Protein AF-A0A371R452-F1 (afdb_monomer_lite)

Structure (mmCIF, N/CA/C/O backbone):
data_AF-A0A371R452-F1
#
_entry.id   AF-A0A371R452-F1
#
loop_
_atom_site.group_PDB
_atom_site.id
_atom_site.type_symbol
_atom_site.label_atom_id
_atom_site.label_alt_id
_atom_site.label_comp_id
_atom_site.label_asym_id
_atom_site.label_entity_id
_atom_site.label_seq_id
_atom_site.pdbx_PDB_ins_code
_atom_site.Cartn_x
_atom_site.Cartn_y
_atom_site.Cartn_z
_atom_site.occupancy
_atom_site.B_iso_or_equiv
_atom_site.auth_seq_id
_atom_site.auth_comp_id
_atom_site.auth_asym_id
_atom_site.auth_atom_id
_atom_site.pdbx_PDB_model_num
ATOM 1 N N . MET A 1 1 ? -11.930 -8.118 -15.070 1.00 47.59 1 MET A N 1
ATOM 2 C CA . MET A 1 1 ? -11.630 -6.875 -15.824 1.00 47.59 1 MET A CA 1
ATOM 3 C C . MET A 1 1 ? -10.506 -7.165 -16.814 1.00 47.59 1 MET A C 1
ATOM 5 O O . MET A 1 1 ? -9.600 -7.887 -16.437 1.00 47.59 1 MET A O 1
ATOM 9 N N . ARG A 1 2 ? -10.555 -6.670 -18.063 1.00 64.75 2 ARG A N 1
ATOM 10 C CA . ARG A 1 2 ? -9.520 -6.954 -19.093 1.00 64.75 2 ARG A CA 1
ATOM 11 C C . ARG A 1 2 ? -8.323 -5.974 -19.087 1.00 64.75 2 ARG A C 1
ATOM 13 O O . ARG A 1 2 ? -7.402 -6.153 -19.881 1.00 64.75 2 ARG A O 1
ATOM 20 N N . GLY A 1 3 ? -8.334 -4.947 -18.231 1.00 83.62 3 GLY A N 1
ATOM 21 C CA . GLY A 1 3 ? -7.315 -3.887 -18.172 1.00 83.62 3 GLY A CA 1
ATOM 22 C C . GLY A 1 3 ? -6.404 -3.960 -16.943 1.00 83.62 3 GLY A C 1
ATOM 23 O O . GLY A 1 3 ? -6.667 -4.725 -16.019 1.00 83.62 3 GLY A O 1
ATOM 24 N N . TYR A 1 4 ? -5.340 -3.154 -16.945 1.00 89.81 4 TYR A N 1
ATOM 25 C CA . TYR A 1 4 ? -4.480 -2.949 -15.776 1.00 89.81 4 TYR A CA 1
ATOM 26 C C . TYR A 1 4 ? -5.185 -2.057 -14.749 1.00 89.81 4 TYR A C 1
ATOM 28 O O . TYR A 1 4 ? -5.790 -1.053 -15.123 1.00 89.81 4 TYR A O 1
ATOM 36 N N . LEU A 1 5 ? -5.051 -2.384 -13.464 1.00 92.69 5 LEU A N 1
ATOM 37 C CA . LEU A 1 5 ? -5.235 -1.401 -12.394 1.00 92.69 5 LEU A CA 1
ATOM 38 C C . LEU A 1 5 ? -3.945 -0.591 -12.284 1.00 92.69 5 LEU A C 1
ATOM 40 O O . LEU A 1 5 ? -2.870 -1.181 -12.360 1.00 92.69 5 LEU A O 1
ATOM 44 N N . VAL A 1 6 ? -4.037 0.732 -12.158 1.00 94.56 6 VAL A N 1
ATOM 45 C CA . VAL A 1 6 ? -2.872 1.628 -12.200 1.00 94.56 6 VAL A CA 1
ATOM 46 C C . VAL A 1 6 ? -2.937 2.623 -11.050 1.00 94.56 6 VAL A C 1
ATOM 48 O O . VAL A 1 6 ? -4.002 3.168 -10.767 1.00 94.56 6 VAL A O 1
ATOM 51 N N . TRP A 1 7 ? -1.792 2.885 -10.425 1.00 96.38 7 TRP A N 1
ATOM 52 C CA . TRP A 1 7 ? -1.652 3.825 -9.316 1.00 96.38 7 TRP A CA 1
ATOM 53 C C . TRP A 1 7 ? -0.463 4.754 -9.524 1.00 96.38 7 TRP A C 1
ATOM 55 O O . TRP A 1 7 ? 0.574 4.357 -10.066 1.00 96.38 7 TRP A O 1
ATOM 65 N N . ARG A 1 8 ? -0.603 5.989 -9.033 1.00 96.69 8 ARG A N 1
ATOM 66 C CA . ARG A 1 8 ? 0.543 6.870 -8.800 1.00 96.69 8 ARG A CA 1
ATOM 67 C C . ARG A 1 8 ? 1.356 6.354 -7.606 1.00 96.69 8 ARG A C 1
ATOM 69 O O . ARG A 1 8 ? 0.814 5.603 -6.792 1.00 96.69 8 ARG A O 1
ATOM 76 N N . PRO A 1 9 ? 2.623 6.771 -7.457 1.00 96.50 9 PRO A N 1
ATOM 77 C CA . PRO A 1 9 ? 3.475 6.275 -6.379 1.00 96.50 9 PRO A CA 1
ATOM 78 C C . PRO A 1 9 ? 2.898 6.449 -4.978 1.00 96.50 9 PRO A C 1
ATOM 80 O O . PRO A 1 9 ? 2.864 5.485 -4.219 1.00 96.50 9 PRO A O 1
ATOM 83 N N . ASP A 1 10 ? 2.378 7.631 -4.652 1.00 95.25 10 ASP A N 1
ATOM 84 C CA . ASP A 1 10 ? 1.820 7.889 -3.320 1.00 95.25 10 ASP A CA 1
ATOM 85 C C . ASP A 1 10 ? 0.575 7.039 -3.035 1.00 95.25 10 ASP A C 1
ATOM 87 O O . ASP A 1 10 ? 0.394 6.558 -1.917 1.00 95.25 10 ASP A O 1
ATOM 91 N N . ASP A 1 11 ? -0.260 6.796 -4.048 1.00 94.19 11 ASP A N 1
ATOM 92 C CA . ASP A 1 11 ? -1.450 5.951 -3.915 1.00 94.19 11 ASP A CA 1
ATOM 93 C C . ASP A 1 11 ? -1.066 4.477 -3.738 1.00 94.19 11 ASP A C 1
ATOM 95 O O . ASP A 1 11 ? -1.664 3.770 -2.929 1.00 94.19 11 ASP A O 1
ATOM 99 N N . PHE A 1 12 ? -0.030 4.018 -4.447 1.00 95.69 12 PHE A N 1
ATOM 100 C CA . PHE A 1 12 ? 0.500 2.668 -4.282 1.00 95.69 12 PHE A CA 1
ATOM 101 C C . PHE A 1 12 ? 1.139 2.472 -2.901 1.00 95.69 12 PHE A C 1
ATOM 103 O O . PHE A 1 12 ? 0.925 1.447 -2.260 1.00 95.69 12 PHE A O 1
ATOM 110 N N . ILE A 1 13 ? 1.878 3.463 -2.400 1.00 95.50 13 ILE A N 1
ATOM 111 C CA . ILE A 1 13 ? 2.456 3.423 -1.052 1.00 95.50 13 ILE A CA 1
ATOM 112 C C . ILE A 1 13 ? 1.348 3.353 0.006 1.00 95.50 13 ILE A C 1
ATOM 114 O O . ILE A 1 13 ? 1.421 2.503 0.891 1.00 95.50 13 ILE A O 1
ATOM 118 N N . LYS A 1 14 ? 0.290 4.165 -0.117 1.00 92.19 14 LYS A N 1
ATOM 119 C CA . LYS A 1 14 ? -0.890 4.079 0.764 1.00 92.19 14 LYS A CA 1
ATOM 120 C C . LYS A 1 14 ? -1.563 2.710 0.696 1.00 92.19 14 LYS A C 1
ATOM 122 O O . LYS A 1 14 ? -1.993 2.176 1.713 1.00 92.19 14 LYS A O 1
ATOM 127 N N . LEU A 1 15 ? -1.634 2.114 -0.491 1.00 93.06 15 LEU A N 1
ATOM 128 C CA . LEU A 1 15 ? -2.172 0.769 -0.672 1.00 93.06 15 LEU A CA 1
ATOM 129 C C . LEU A 1 15 ? -1.329 -0.290 0.071 1.00 93.06 15 LEU A C 1
ATOM 131 O O . LEU A 1 15 ? -1.893 -1.180 0.709 1.00 93.06 15 LEU A O 1
ATOM 135 N N . LEU A 1 16 ? 0.005 -0.173 0.053 1.00 95.44 16 LEU A N 1
ATOM 136 C CA . LEU A 1 16 ? 0.889 -1.030 0.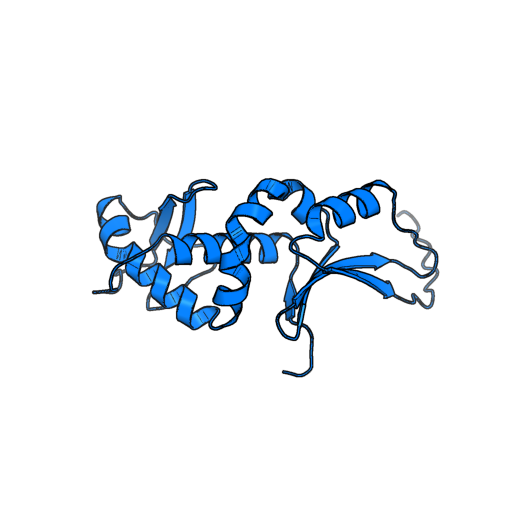854 1.00 95.44 16 LEU A CA 1
ATOM 137 C C . LEU A 1 16 ? 0.671 -0.810 2.358 1.00 95.44 16 LEU A C 1
ATOM 139 O O . LEU A 1 16 ? 0.568 -1.778 3.106 1.00 95.44 16 LEU A O 1
ATOM 143 N N . GLU A 1 17 ? 0.569 0.443 2.803 1.00 94.12 17 GLU A N 1
ATOM 144 C CA . GLU A 1 17 ? 0.307 0.798 4.204 1.00 94.12 17 GLU A CA 1
ATOM 145 C C . GLU A 1 17 ? -0.989 0.161 4.720 1.00 94.12 17 GLU A C 1
ATOM 147 O O . GLU A 1 17 ? -1.009 -0.473 5.776 1.00 94.12 17 GLU A O 1
ATOM 152 N N . VAL A 1 18 ? -2.058 0.252 3.931 1.00 92.38 18 VAL A N 1
ATOM 153 C CA . VAL A 1 18 ? -3.346 -0.379 4.225 1.00 92.38 18 VAL A CA 1
ATOM 154 C C . VAL A 1 18 ? -3.222 -1.905 4.326 1.00 92.38 18 VAL A C 1
ATOM 156 O O . VAL A 1 18 ? -3.787 -2.512 5.238 1.00 92.38 18 VAL A O 1
ATOM 159 N N . ALA A 1 19 ? -2.450 -2.542 3.441 1.00 94.00 19 ALA A N 1
ATOM 160 C CA . ALA A 1 19 ? -2.215 -3.986 3.497 1.00 94.00 19 ALA A CA 1
ATOM 161 C C . ALA A 1 19 ? -1.434 -4.411 4.757 1.00 94.00 19 ALA A C 1
ATOM 163 O O . ALA A 1 19 ? -1.729 -5.456 5.349 1.00 94.00 19 ALA A O 1
ATOM 164 N N . VAL A 1 20 ? -0.477 -3.593 5.209 1.00 94.62 20 VAL A N 1
ATOM 165 C CA . VAL A 1 20 ? 0.226 -3.821 6.481 1.00 94.62 20 VAL A CA 1
ATOM 166 C C . VAL A 1 20 ? -0.737 -3.688 7.659 1.00 94.62 20 VAL A C 1
ATOM 168 O O . VAL A 1 20 ? -0.764 -4.572 8.514 1.00 94.62 20 VAL A O 1
ATOM 171 N N . VAL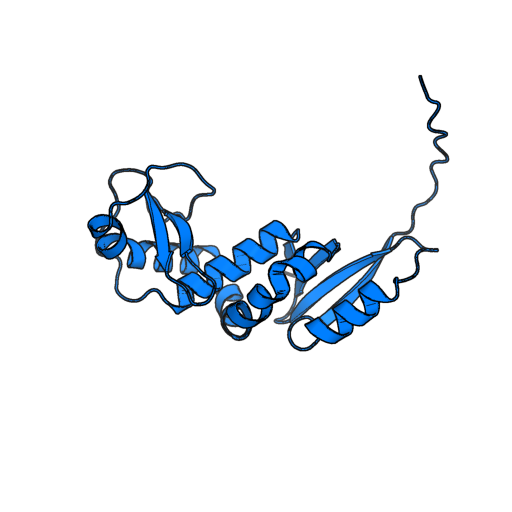 A 1 21 ? -1.577 -2.647 7.683 1.00 93.25 21 VAL A N 1
ATOM 172 C CA . VAL A 1 21 ? -2.605 -2.473 8.722 1.00 93.25 21 VAL A CA 1
ATOM 173 C C . VAL A 1 21 ? -3.527 -3.688 8.800 1.00 93.25 21 VAL A C 1
ATOM 175 O O . VAL A 1 21 ? -3.734 -4.239 9.882 1.00 93.25 21 VAL A O 1
ATOM 178 N N . TYR A 1 22 ? -4.034 -4.156 7.659 1.00 92.06 22 TYR A N 1
ATOM 179 C CA . TYR A 1 22 ? -4.894 -5.337 7.611 1.00 92.06 22 TYR A CA 1
ATOM 180 C C . TYR A 1 22 ? -4.237 -6.571 8.255 1.00 92.06 22 TYR A C 1
ATOM 182 O O . TYR A 1 22 ? -4.915 -7.383 8.889 1.00 92.06 22 TYR A O 1
ATOM 190 N N . SER A 1 23 ? -2.917 -6.710 8.092 1.00 90.50 23 SER A N 1
ATOM 191 C CA . SER A 1 23 ? -2.148 -7.861 8.576 1.00 90.50 23 SER A CA 1
ATOM 192 C C . SER A 1 23 ? -1.934 -7.856 10.090 1.00 90.50 23 SER A C 1
ATOM 194 O O . SER A 1 23 ? -1.773 -8.925 10.673 1.00 90.50 23 SER A O 1
ATOM 196 N N . VAL A 1 24 ? -1.936 -6.683 10.732 1.00 92.56 24 VAL A N 1
ATOM 197 C CA . VAL A 1 24 ? -1.668 -6.553 12.178 1.00 92.56 24 VAL A CA 1
ATOM 198 C C . VAL A 1 24 ? -2.932 -6.417 13.019 1.00 92.56 24 VAL A C 1
ATOM 200 O O . VAL A 1 24 ? -2.944 -6.801 14.186 1.00 92.56 24 VAL A O 1
ATOM 203 N N . VAL A 1 25 ? -4.013 -5.887 12.444 1.00 91.38 25 VAL A N 1
ATOM 204 C CA . VAL A 1 25 ? -5.283 -5.757 13.160 1.00 91.38 25 VAL A CA 1
ATOM 205 C C . VAL A 1 25 ? -5.950 -7.126 13.290 1.00 91.38 25 VAL A C 1
ATOM 207 O O . VAL A 1 25 ? -6.003 -7.921 12.349 1.00 91.38 25 VAL A O 1
ATOM 210 N N . SER A 1 26 ? -6.513 -7.400 14.462 1.00 88.81 26 SER A N 1
ATOM 211 C CA . SER A 1 26 ? -7.279 -8.611 14.763 1.00 88.81 26 SER A CA 1
ATOM 212 C C . SER A 1 26 ? -8.564 -8.256 15.519 1.00 88.81 26 SER A C 1
ATOM 214 O O . SER A 1 26 ? -8.762 -7.102 15.886 1.00 88.81 26 SER A O 1
ATOM 216 N N . GLY A 1 27 ? -9.452 -9.234 15.717 1.00 88.88 27 GLY A N 1
ATOM 217 C CA . GLY A 1 27 ? -10.735 -9.040 16.401 1.00 88.88 27 GLY A CA 1
ATOM 218 C C . GLY A 1 27 ? -11.927 -8.868 15.457 1.00 88.88 27 GLY A C 1
ATOM 219 O O . GLY A 1 27 ? -11.801 -8.995 14.237 1.00 88.88 27 GLY A O 1
ATOM 220 N N . LYS A 1 28 ? -13.100 -8.615 16.046 1.00 87.62 28 LYS A N 1
ATOM 221 C CA . LYS A 1 28 ? -14.359 -8.343 15.341 1.00 87.62 28 LYS A CA 1
ATOM 222 C C . LYS A 1 28 ? -14.792 -6.906 15.602 1.00 87.62 28 LYS A C 1
ATOM 224 O O . LYS A 1 28 ? -14.536 -6.360 16.668 1.00 87.62 28 LYS A O 1
ATOM 229 N N . CYS A 1 29 ? -15.406 -6.292 14.597 1.00 88.62 29 CYS A N 1
ATOM 230 C CA . CYS A 1 29 ? -16.008 -4.976 14.747 1.00 88.62 29 CYS A CA 1
ATOM 231 C C . CYS A 1 29 ? -17.366 -5.117 15.441 1.00 88.62 29 CYS A C 1
ATOM 233 O O . CYS A 1 29 ? -18.301 -5.642 14.835 1.00 88.62 29 CYS A O 1
ATOM 235 N N . ASP A 1 30 ? -17.457 -4.641 16.683 1.00 85.19 30 ASP A N 1
ATOM 236 C CA . ASP A 1 30 ? -18.657 -4.773 17.522 1.00 85.19 30 ASP A CA 1
ATOM 237 C C . ASP A 1 30 ? -19.523 -3.497 17.548 1.00 85.19 30 ASP A C 1
ATOM 239 O O . ASP A 1 30 ? -20.596 -3.480 18.152 1.00 85.19 30 ASP A O 1
ATOM 243 N N . GLY A 1 31 ? -19.095 -2.419 16.880 1.00 86.62 31 GLY A N 1
ATOM 244 C CA . GLY A 1 31 ? -19.865 -1.180 16.796 1.00 86.62 31 GLY A CA 1
ATOM 245 C C . GLY A 1 31 ? -19.198 -0.084 15.969 1.00 86.62 31 GLY A C 1
ATOM 246 O O . GLY A 1 31 ? -17.980 -0.036 15.828 1.00 86.62 31 GLY A O 1
ATOM 247 N N . GLU A 1 32 ? -20.017 0.818 15.431 1.00 90.81 32 GLU A N 1
ATOM 248 C CA . GLU A 1 32 ? -19.568 1.974 14.650 1.00 90.81 32 GLU A CA 1
ATOM 249 C C . GLU A 1 32 ? -19.253 3.176 15.553 1.00 90.81 32 GLU A C 1
ATOM 251 O O . GLU A 1 32 ? -20.017 3.452 16.488 1.00 90.81 32 GLU A O 1
ATOM 256 N N . PRO A 1 33 ? -18.196 3.959 15.265 1.00 91.75 33 PRO A N 1
ATOM 257 C CA . PRO A 1 33 ? -17.978 5.217 15.956 1.00 91.75 33 PRO A CA 1
ATOM 258 C C . PRO A 1 33 ? -19.068 6.232 15.584 1.00 91.75 33 PRO A C 1
ATOM 260 O O . PRO A 1 33 ? -19.592 6.260 14.467 1.00 91.75 33 PRO A O 1
ATOM 263 N N . LYS A 1 34 ? -19.408 7.105 16.538 1.00 92.19 34 LYS A N 1
ATOM 264 C CA . LYS A 1 34 ? -20.469 8.118 16.372 1.00 92.19 34 LYS A CA 1
ATOM 265 C C . LYS A 1 34 ? -20.125 9.170 15.313 1.00 92.19 34 LYS A C 1
ATOM 267 O O . LYS A 1 34 ? -21.018 9.707 14.662 1.00 92.19 34 LYS A O 1
ATOM 272 N N . GLU A 1 35 ? -18.839 9.423 15.122 1.00 93.19 35 GLU A N 1
ATOM 273 C CA . GLU A 1 35 ? -18.265 10.394 14.195 1.00 93.19 35 GLU A CA 1
ATOM 274 C C . GLU A 1 35 ? -17.046 9.779 13.486 1.00 93.19 35 GLU A C 1
ATOM 276 O O . GLU A 1 35 ? -16.550 8.742 13.937 1.00 93.19 35 GLU A O 1
ATOM 281 N N . PRO A 1 36 ? -16.547 10.378 12.392 1.00 94.38 36 PRO A N 1
ATOM 282 C CA . PRO A 1 36 ? -15.328 9.910 11.748 1.00 94.38 36 PRO A CA 1
ATOM 283 C C . PRO A 1 36 ? -14.113 9.994 12.672 1.00 94.38 36 PRO A C 1
ATOM 285 O O . PRO A 1 36 ? -13.796 11.065 13.202 1.00 94.38 36 PRO A O 1
ATOM 288 N N . LEU A 1 37 ? -13.407 8.871 12.816 1.00 95.19 37 LEU A N 1
ATOM 289 C CA . LEU A 1 37 ? -12.214 8.769 13.651 1.00 95.19 37 LEU A CA 1
ATOM 290 C C . LEU A 1 37 ? -10.979 8.427 12.829 1.00 95.19 37 LEU A C 1
ATOM 292 O O . LEU A 1 37 ? -10.987 7.484 12.041 1.00 95.19 37 LEU A O 1
ATOM 296 N N . VAL A 1 38 ? -9.896 9.159 13.077 1.00 95.25 38 VAL A N 1
ATOM 297 C CA . VAL A 1 38 ? -8.552 8.827 12.606 1.00 95.25 38 VAL A CA 1
ATOM 298 C C . VAL A 1 38 ? -7.924 7.874 13.614 1.00 95.25 38 VAL A C 1
ATOM 300 O O . VAL A 1 38 ? -7.587 8.270 14.731 1.00 95.25 38 VAL A O 1
ATOM 303 N N . ILE A 1 39 ? -7.777 6.614 13.220 1.00 94.12 39 ILE A N 1
ATOM 304 C CA . ILE A 1 39 ? -7.235 5.542 14.052 1.00 94.12 39 ILE A CA 1
ATOM 305 C C . ILE A 1 39 ? -5.784 5.312 13.632 1.00 94.12 39 ILE A C 1
ATOM 307 O O . ILE A 1 39 ? -5.509 4.909 12.500 1.00 94.12 39 ILE A O 1
ATOM 311 N N . ALA A 1 40 ? -4.851 5.596 14.542 1.00 93.38 40 ALA A N 1
ATOM 312 C CA . ALA A 1 40 ? -3.425 5.364 14.340 1.00 93.38 40 ALA A CA 1
ATOM 313 C C . ALA A 1 40 ? -3.065 3.945 14.786 1.00 93.38 40 ALA A C 1
ATOM 315 O O . ALA A 1 40 ? -3.149 3.613 15.967 1.00 93.38 40 ALA A O 1
ATOM 316 N N . ILE A 1 41 ? -2.663 3.108 13.835 1.00 93.44 41 ILE A N 1
ATOM 317 C CA . ILE A 1 41 ? -2.413 1.687 14.063 1.00 93.44 41 ILE A CA 1
ATOM 318 C C . ILE A 1 41 ? -0.901 1.453 14.075 1.00 93.44 41 ILE A C 1
ATOM 320 O O . ILE A 1 41 ? -0.234 1.793 13.092 1.00 93.44 41 ILE A O 1
ATOM 324 N N . PRO A 1 42 ? -0.336 0.897 15.163 1.00 92.56 42 PRO A N 1
ATOM 325 C CA . PRO A 1 42 ? 1.076 0.556 15.214 1.00 92.56 42 PRO A CA 1
ATOM 326 C C . PRO A 1 42 ? 1.363 -0.614 14.270 1.00 92.56 42 PRO A C 1
ATOM 328 O O . PRO A 1 42 ? 0.695 -1.647 14.312 1.00 92.56 42 PRO A O 1
ATOM 331 N N . THR A 1 43 ? 2.374 -0.460 13.419 1.00 93.88 43 THR A N 1
ATOM 332 C CA . THR A 1 43 ? 2.803 -1.478 12.456 1.00 93.88 43 THR A CA 1
ATOM 333 C C . THR A 1 43 ? 4.331 -1.615 12.442 1.00 93.88 43 THR A C 1
ATOM 335 O O . THR A 1 43 ? 5.026 -0.726 12.943 1.00 93.88 43 THR A O 1
ATOM 338 N N . PRO A 1 44 ? 4.895 -2.673 11.823 1.00 92.31 44 PRO A N 1
ATOM 339 C CA . PRO A 1 44 ? 6.346 -2.829 11.682 1.00 92.31 44 PRO A CA 1
ATOM 340 C C . PRO A 1 44 ? 7.056 -1.687 10.937 1.00 92.31 44 PRO A C 1
ATOM 342 O O . PRO A 1 44 ? 8.272 -1.566 11.038 1.00 92.31 44 PRO A O 1
ATOM 345 N N . VAL A 1 45 ? 6.320 -0.853 10.196 1.00 91.56 45 VAL A N 1
ATOM 346 C CA . VAL A 1 45 ? 6.862 0.283 9.426 1.00 91.56 45 VAL A CA 1
ATOM 347 C C . VAL A 1 45 ? 6.506 1.641 10.044 1.00 91.56 45 VAL A C 1
ATOM 349 O O . VAL A 1 45 ? 6.653 2.675 9.396 1.00 91.56 45 VAL A O 1
ATOM 352 N N . GLY A 1 46 ? 6.032 1.646 11.294 1.00 91.94 46 GLY A N 1
ATOM 353 C CA . GLY A 1 46 ? 5.597 2.839 12.021 1.00 91.94 46 GLY A CA 1
ATOM 354 C C . GLY A 1 46 ? 4.087 2.884 12.251 1.00 91.94 46 GLY A C 1
ATOM 355 O O . GLY A 1 46 ? 3.381 1.890 12.084 1.00 91.94 46 GLY A O 1
ATOM 356 N N . HIS A 1 47 ? 3.579 4.042 12.668 1.00 92.44 47 HIS A N 1
ATOM 357 C CA . HIS A 1 47 ? 2.143 4.238 12.868 1.00 92.44 47 HIS A CA 1
ATOM 358 C C . HIS A 1 47 ? 1.481 4.646 11.554 1.00 92.44 47 HIS A C 1
ATOM 360 O O . HIS A 1 47 ? 1.896 5.622 10.930 1.00 92.44 47 HIS A O 1
ATOM 366 N N . ILE A 1 48 ? 0.441 3.917 11.156 1.00 92.75 48 ILE A N 1
ATOM 367 C CA . ILE A 1 48 ? -0.346 4.208 9.957 1.00 92.75 48 ILE A CA 1
ATOM 368 C C . ILE A 1 48 ? -1.721 4.691 10.403 1.00 92.75 48 ILE A C 1
ATOM 370 O O . ILE A 1 48 ? -2.418 4.002 11.147 1.00 92.75 48 ILE A O 1
ATOM 374 N N . ALA A 1 49 ? -2.099 5.889 9.966 1.00 92.38 49 ALA A N 1
ATOM 375 C CA . ALA A 1 49 ? -3.376 6.499 10.304 1.00 92.38 49 ALA A CA 1
ATOM 376 C C . ALA A 1 49 ? -4.420 6.204 9.223 1.00 92.38 49 ALA A C 1
ATOM 378 O O . ALA A 1 49 ? -4.229 6.557 8.060 1.00 92.38 49 ALA A O 1
ATOM 379 N N . ILE A 1 50 ? -5.539 5.594 9.615 1.00 92.31 50 ILE A N 1
ATOM 380 C CA . ILE A 1 50 ? -6.683 5.353 8.732 1.00 92.31 50 ILE A CA 1
ATOM 381 C C . ILE A 1 50 ? -7.911 6.021 9.329 1.00 92.31 50 ILE A C 1
ATOM 383 O O . ILE A 1 50 ? -8.198 5.872 10.515 1.00 92.31 50 ILE A O 1
ATOM 387 N N . THR A 1 51 ? -8.638 6.768 8.500 1.00 93.31 51 THR A N 1
ATOM 388 C CA . THR A 1 51 ? -9.913 7.357 8.912 1.00 93.31 51 THR A CA 1
ATOM 389 C C . THR A 1 51 ? -11.026 6.348 8.675 1.00 93.31 51 THR A C 1
ATOM 391 O O . THR A 1 51 ? -11.149 5.825 7.568 1.00 93.31 51 THR A O 1
ATOM 394 N N . TYR A 1 52 ? -11.835 6.079 9.694 1.00 92.31 52 TYR A N 1
ATOM 395 C CA . TYR A 1 52 ? -12.943 5.132 9.630 1.00 92.31 52 TYR A CA 1
ATOM 396 C C . TYR A 1 52 ? -14.262 5.772 10.051 1.00 92.31 52 TYR A C 1
ATOM 398 O O . TYR A 1 52 ? -14.325 6.473 11.066 1.00 92.31 52 TYR A O 1
ATOM 406 N N . TRP A 1 53 ? -15.322 5.491 9.290 1.00 92.50 53 TRP A N 1
ATOM 407 C CA . TRP A 1 53 ? -16.691 5.799 9.688 1.00 92.50 53 TRP A CA 1
ATOM 408 C C . TRP A 1 53 ? -17.716 4.994 8.886 1.00 92.50 53 TRP A C 1
ATOM 410 O O . TRP A 1 53 ? -17.645 4.969 7.658 1.00 92.50 53 TRP A O 1
ATOM 420 N N . ARG A 1 54 ? -18.714 4.409 9.565 1.00 89.56 54 ARG A N 1
ATOM 421 C CA . ARG A 1 54 ? -19.889 3.762 8.946 1.00 89.56 54 ARG A CA 1
ATOM 422 C C . ARG A 1 54 ? -19.512 2.742 7.866 1.00 89.56 54 ARG A C 1
ATOM 424 O O . ARG A 1 54 ? -20.011 2.808 6.746 1.00 89.56 54 ARG A O 1
ATOM 431 N N . GLY A 1 55 ? -18.594 1.835 8.191 1.00 85.69 55 GLY A N 1
ATOM 432 C CA . GLY A 1 55 ? -18.089 0.818 7.262 1.00 85.69 55 GLY A CA 1
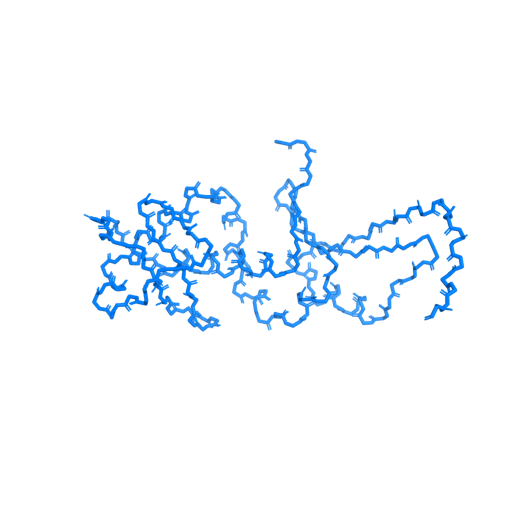ATOM 433 C C . GLY A 1 55 ? -17.120 1.329 6.186 1.00 85.69 55 GLY A C 1
ATOM 434 O O . GLY A 1 55 ? -16.555 0.524 5.456 1.00 85.69 55 GLY A O 1
ATOM 435 N N . GLY A 1 56 ? -16.875 2.639 6.083 1.00 86.38 56 GLY A N 1
ATOM 436 C CA . GLY A 1 56 ? -15.986 3.223 5.079 1.00 86.38 56 GLY A CA 1
ATOM 437 C C . GLY A 1 56 ? -14.598 3.564 5.618 1.00 86.38 56 GLY A C 1
ATOM 438 O O . GLY A 1 56 ? -14.475 4.212 6.660 1.00 86.38 56 GLY A O 1
ATOM 439 N N . CYS A 1 57 ? -13.551 3.198 4.869 1.00 88.38 57 CYS A N 1
ATOM 440 C CA . CYS A 1 57 ? -12.224 3.788 5.038 1.00 88.38 57 CYS A CA 1
ATOM 441 C C . CYS A 1 57 ? -12.180 5.118 4.255 1.00 88.38 57 CYS A C 1
ATOM 443 O O . CYS A 1 57 ? -12.195 5.116 3.023 1.00 88.38 57 CYS A O 1
ATOM 445 N N . LEU A 1 58 ? -12.160 6.257 4.948 1.00 79.12 58 LEU A N 1
ATOM 446 C CA . LEU A 1 58 ? -12.277 7.578 4.326 1.00 79.12 58 LEU A CA 1
ATOM 447 C C . LEU A 1 58 ? -10.900 8.200 4.027 1.00 79.12 58 LEU A C 1
ATOM 449 O O . LEU A 1 58 ? -9.971 8.075 4.831 1.00 79.12 58 LEU A O 1
ATOM 453 N N . PRO A 1 59 ? -10.739 8.903 2.892 1.00 75.75 59 PRO A N 1
ATOM 454 C CA . PRO A 1 59 ? -9.529 9.662 2.618 1.00 75.75 59 PRO A CA 1
ATOM 455 C C . PRO A 1 59 ? -9.519 10.962 3.435 1.00 75.75 59 PRO A C 1
ATOM 457 O O . PRO A 1 59 ? -10.105 11.965 3.038 1.00 75.75 59 PRO A O 1
ATOM 460 N N . GLY A 1 60 ? -8.806 10.947 4.561 1.00 74.19 60 GLY A N 1
ATOM 461 C CA . GLY A 1 60 ? -8.642 12.115 5.428 1.00 74.19 60 GLY A CA 1
ATOM 462 C C . GLY A 1 60 ? -9.927 12.559 6.142 1.00 74.19 60 GLY A C 1
ATOM 463 O O . GLY A 1 60 ? -11.008 12.006 5.948 1.00 74.19 60 GLY A O 1
ATOM 464 N N . GLY A 1 61 ? -9.787 13.585 6.986 1.00 81.44 61 GLY A N 1
ATOM 465 C CA . GLY A 1 61 ? -10.867 14.091 7.838 1.00 81.44 61 GLY A CA 1
ATOM 466 C C . GLY A 1 61 ? -11.038 13.309 9.145 1.00 81.44 61 GLY A C 1
ATOM 467 O O . GLY A 1 61 ? -10.384 12.301 9.377 1.00 81.44 61 GLY A O 1
ATOM 468 N N . GLY A 1 62 ? -11.918 13.800 10.019 1.00 88.19 62 GLY A N 1
ATOM 469 C CA . GLY A 1 62 ? -12.204 13.182 11.317 1.00 88.19 62 GLY A CA 1
ATOM 470 C C . GLY A 1 62 ? -11.290 13.626 12.460 1.00 88.19 62 GLY A C 1
ATOM 471 O O . GLY A 1 62 ? -10.276 14.301 12.273 1.00 88.19 62 GLY A O 1
ATOM 472 N N . ARG A 1 63 ? -11.686 13.252 13.678 1.00 94.38 63 ARG A N 1
ATOM 473 C CA . ARG A 1 63 ? -10.931 13.520 14.907 1.00 94.38 63 ARG A CA 1
ATOM 474 C C . ARG A 1 63 ? -9.969 12.368 15.184 1.00 94.38 63 ARG A C 1
ATOM 476 O O . ARG A 1 63 ? -10.309 11.212 14.956 1.00 94.38 63 ARG A O 1
ATOM 483 N N . ALA A 1 64 ? -8.794 12.658 15.739 1.00 94.44 64 ALA A N 1
ATOM 484 C CA . ALA A 1 64 ? -7.911 11.616 16.261 1.00 94.44 64 ALA A CA 1
ATOM 485 C C . ALA A 1 64 ? -8.621 10.780 17.341 1.00 94.44 64 ALA A C 1
ATOM 487 O O . ALA A 1 64 ? -9.151 11.331 18.312 1.00 94.44 64 ALA A O 1
ATOM 488 N N . ALA A 1 65 ? -8.626 9.459 17.169 1.00 93.69 65 ALA A N 1
ATOM 489 C CA . ALA A 1 65 ? -9.148 8.531 18.160 1.00 93.69 65 ALA A CA 1
ATOM 490 C C . ALA A 1 65 ? -8.294 8.582 19.434 1.00 93.69 65 ALA A C 1
ATOM 492 O O . ALA A 1 65 ? -7.064 8.626 19.384 1.00 93.69 65 ALA A O 1
ATOM 493 N N . THR A 1 66 ? -8.941 8.534 20.595 1.00 94.38 66 THR A N 1
ATOM 494 C CA . THR A 1 66 ? -8.248 8.279 21.863 1.00 94.38 66 THR A CA 1
ATOM 495 C C . THR A 1 66 ? -7.658 6.858 21.875 1.00 94.38 66 THR A C 1
ATOM 497 O O . THR A 1 66 ? -8.050 6.019 21.057 1.00 94.38 66 THR A O 1
ATOM 500 N N . PRO A 1 67 ? -6.745 6.524 22.806 1.00 91.56 67 PRO A N 1
ATOM 501 C CA . PRO A 1 67 ? -6.210 5.164 22.910 1.00 91.56 67 PRO A CA 1
ATOM 502 C C . PRO A 1 67 ? -7.294 4.097 23.123 1.00 91.56 67 PRO A C 1
ATOM 504 O O . PRO A 1 67 ? -7.235 3.022 22.528 1.00 91.56 67 PRO A O 1
ATOM 507 N N . LEU A 1 68 ? -8.320 4.414 23.923 1.00 91.31 68 LEU A N 1
ATOM 508 C CA . LEU A 1 68 ? -9.446 3.514 24.164 1.00 91.31 68 LEU A CA 1
ATOM 509 C C . LEU A 1 68 ? -10.286 3.317 22.895 1.00 91.31 68 LEU A C 1
ATOM 511 O O . LEU A 1 68 ? -10.573 2.184 22.521 1.00 91.31 68 LEU A O 1
ATOM 515 N N . GLU A 1 69 ? -10.629 4.405 22.202 1.00 93.75 69 GLU A N 1
ATOM 516 C CA . GLU A 1 69 ? -11.355 4.339 20.927 1.00 93.75 69 GLU A CA 1
ATOM 517 C C . GLU A 1 69 ? -10.559 3.580 19.861 1.00 93.75 69 GLU A C 1
ATOM 519 O O . GLU A 1 69 ? -11.132 2.782 19.128 1.00 93.75 69 GLU A O 1
ATOM 524 N N . SER A 1 70 ? -9.239 3.773 19.798 1.00 90.50 70 SER A N 1
ATOM 525 C CA . SER A 1 70 ? -8.379 3.052 18.855 1.00 90.50 70 SER A CA 1
ATOM 526 C C . SER A 1 70 ? -8.418 1.546 19.105 1.00 90.50 70 SER A C 1
ATOM 528 O O . SER A 1 70 ? -8.529 0.779 18.156 1.00 90.50 70 SER A O 1
ATOM 530 N N . SER A 1 71 ? -8.392 1.120 20.372 1.00 88.25 71 SER A N 1
ATOM 531 C CA . SER A 1 71 ? -8.513 -0.296 20.743 1.00 88.25 71 SER A CA 1
ATOM 532 C C . SER A 1 71 ? -9.875 -0.885 20.349 1.00 88.25 71 SER A C 1
ATOM 534 O O . SER A 1 71 ? -9.941 -1.977 19.789 1.00 88.25 71 SER A O 1
ATOM 536 N N . ILE A 1 72 ? -10.959 -0.136 20.579 1.00 92.31 72 ILE A N 1
ATOM 537 C CA . ILE A 1 72 ? -12.333 -0.574 20.284 1.00 92.31 72 ILE A CA 1
ATOM 538 C C . ILE A 1 72 ? -12.598 -0.641 18.772 1.00 92.31 72 ILE A C 1
ATOM 540 O O . ILE A 1 72 ? -13.200 -1.599 18.295 1.00 92.31 72 ILE A O 1
ATOM 544 N N . TYR A 1 73 ? -12.161 0.368 18.012 1.00 93.44 73 TYR A N 1
ATOM 545 C CA . TYR A 1 73 ? -12.542 0.533 16.605 1.00 93.44 73 TYR A CA 1
ATOM 546 C C . TYR A 1 73 ? -11.481 0.071 15.599 1.00 93.44 73 TYR A C 1
ATOM 548 O O . TYR A 1 73 ? -11.791 -0.023 14.411 1.00 93.44 73 TYR A O 1
ATOM 556 N N . ALA A 1 74 ? -10.257 -0.276 16.021 1.00 92.12 74 ALA A N 1
ATOM 557 C CA . ALA A 1 74 ? -9.265 -0.864 15.116 1.00 92.12 74 ALA A CA 1
ATOM 558 C C . ALA A 1 74 ? -9.807 -2.083 14.338 1.00 92.12 74 ALA A C 1
ATOM 560 O O . ALA A 1 74 ? -9.636 -2.104 13.118 1.00 92.12 74 ALA A O 1
ATOM 561 N N . PRO A 1 75 ? -10.535 -3.049 14.943 1.00 93.31 75 PRO A N 1
ATOM 562 C CA . PRO A 1 75 ? -11.131 -4.160 14.193 1.00 93.31 75 PRO A CA 1
ATOM 563 C C . PRO A 1 75 ? -12.087 -3.722 13.069 1.00 93.31 75 PRO A C 1
ATOM 565 O O . PRO A 1 75 ? -12.187 -4.394 12.043 1.00 93.31 75 PRO A O 1
ATOM 568 N N . CYS A 1 76 ? -12.764 -2.581 13.220 1.00 92.56 76 CYS A N 1
ATOM 569 C CA . CYS A 1 76 ? -13.653 -2.026 12.198 1.00 92.56 76 CYS A CA 1
ATOM 570 C C . CYS A 1 76 ? -12.893 -1.502 10.975 1.00 92.56 76 CYS A C 1
ATOM 572 O O . CYS A 1 76 ? -13.337 -1.692 9.842 1.00 92.56 76 CYS A O 1
ATOM 574 N N . VAL A 1 77 ? -11.690 -0.958 11.187 1.00 92.75 77 VAL A N 1
ATOM 575 C CA . VAL A 1 77 ? -10.772 -0.588 10.101 1.00 92.75 77 VAL A CA 1
ATOM 576 C C . VAL A 1 77 ? -10.423 -1.808 9.252 1.00 92.75 77 VAL A C 1
ATOM 578 O O . VAL A 1 77 ? -10.440 -1.739 8.027 1.00 92.75 77 VAL A O 1
ATOM 581 N N . LYS A 1 78 ? -10.162 -2.961 9.877 1.00 91.44 78 LYS A N 1
ATOM 582 C CA . LYS A 1 78 ? -9.859 -4.191 9.132 1.00 91.44 78 LYS A CA 1
ATOM 583 C C . LYS A 1 78 ? -11.001 -4.593 8.201 1.00 91.44 78 LYS A C 1
ATOM 585 O O . LYS A 1 78 ? -10.742 -4.924 7.046 1.00 91.44 78 LYS A O 1
ATOM 590 N N . LYS A 1 79 ? -12.243 -4.524 8.690 1.00 88.19 79 LYS A N 1
ATOM 591 C CA . LYS A 1 79 ? -13.437 -4.837 7.899 1.00 88.19 79 LYS A CA 1
ATOM 592 C C . LYS A 1 79 ? -13.581 -3.897 6.698 1.00 88.19 79 LYS A C 1
ATOM 594 O O . LYS A 1 79 ? -13.748 -4.386 5.585 1.00 88.19 79 LYS A O 1
ATOM 599 N N . CYS A 1 80 ? -13.441 -2.579 6.890 1.00 90.31 80 CYS A N 1
ATOM 600 C CA . CYS A 1 80 ? -13.545 -1.638 5.766 1.00 90.31 80 CYS A CA 1
ATOM 601 C C . CYS A 1 80 ? -12.456 -1.870 4.715 1.00 90.31 80 CYS A C 1
ATOM 603 O O . CYS A 1 80 ? -12.720 -1.778 3.516 1.00 90.31 80 CYS A O 1
ATOM 605 N N . ILE A 1 81 ? -11.236 -2.210 5.149 1.00 91.12 81 ILE A N 1
ATOM 606 C CA . ILE A 1 81 ? -10.134 -2.532 4.239 1.00 91.12 81 ILE A CA 1
ATOM 607 C C . ILE A 1 81 ? -10.484 -3.771 3.409 1.00 91.12 81 ILE A C 1
ATOM 609 O O . ILE A 1 81 ? -10.321 -3.748 2.189 1.00 91.12 81 ILE A O 1
ATOM 613 N N . GLU A 1 82 ? -10.991 -4.827 4.049 1.00 89.19 82 GLU A N 1
ATOM 614 C CA . GLU A 1 82 ? -11.390 -6.064 3.370 1.00 89.19 82 GLU A CA 1
ATOM 615 C C . GLU A 1 82 ? -12.433 -5.812 2.283 1.00 89.19 82 GLU A C 1
ATOM 617 O O . GLU A 1 82 ? -12.257 -6.239 1.143 1.00 89.19 82 GLU A O 1
ATOM 622 N N . GLU A 1 83 ? -13.480 -5.059 2.621 1.00 86.25 83 GLU A N 1
ATOM 623 C CA . GLU A 1 83 ? -14.576 -4.736 1.708 1.00 86.25 83 GLU A CA 1
ATOM 624 C C . GLU A 1 83 ? -14.122 -3.825 0.556 1.00 86.25 83 GLU A C 1
ATOM 626 O O . GLU A 1 83 ? -14.599 -3.964 -0.569 1.00 86.25 83 GLU A O 1
ATOM 631 N N . THR A 1 84 ? -13.164 -2.925 0.807 1.00 84.50 84 THR A N 1
ATOM 632 C CA . THR A 1 84 ? -12.672 -1.970 -0.199 1.00 84.50 84 THR A CA 1
ATOM 633 C C . THR A 1 84 ? -11.709 -2.612 -1.198 1.00 84.50 84 THR A C 1
ATOM 635 O O . THR A 1 84 ? -11.765 -2.318 -2.393 1.00 84.50 84 THR A O 1
ATOM 638 N N . PHE A 1 85 ? -10.796 -3.465 -0.729 1.00 83.81 85 PHE A N 1
ATOM 639 C CA . PHE A 1 85 ? -9.672 -3.946 -1.542 1.00 83.81 85 PHE A CA 1
ATOM 640 C C . PHE A 1 85 ? -9.764 -5.435 -1.908 1.00 83.81 85 PHE A C 1
ATOM 642 O O . PHE A 1 85 ? -9.104 -5.865 -2.859 1.00 83.81 85 PHE A O 1
ATOM 649 N N . GLY A 1 86 ? -10.585 -6.221 -1.203 1.00 84.50 86 GLY A N 1
ATOM 650 C CA . GLY A 1 86 ? -10.870 -7.621 -1.516 1.00 84.50 86 GLY A CA 1
ATOM 651 C C . GLY A 1 86 ? -9.615 -8.459 -1.781 1.00 84.50 86 GLY A C 1
ATOM 652 O O . GLY A 1 86 ? -8.632 -8.402 -1.040 1.00 84.50 86 GLY A O 1
ATOM 653 N N . SER A 1 87 ? -9.623 -9.203 -2.890 1.00 83.38 87 SER A N 1
ATOM 654 C CA . SER A 1 87 ? -8.540 -10.121 -3.275 1.00 83.38 87 SER A CA 1
ATOM 655 C C . SER A 1 87 ? -7.197 -9.441 -3.572 1.00 83.38 87 SER A C 1
ATOM 657 O O . SER A 1 87 ? -6.164 -10.111 -3.603 1.00 83.38 87 SER A O 1
ATOM 659 N N . LEU A 1 88 ? -7.172 -8.121 -3.803 1.00 88.00 88 LEU A N 1
ATOM 660 C CA . LEU A 1 88 ? -5.921 -7.381 -4.013 1.00 88.00 88 LEU A CA 1
ATOM 661 C C . LEU A 1 88 ? -5.048 -7.410 -2.752 1.00 88.00 88 LEU A C 1
ATOM 663 O O . LEU A 1 88 ? -3.821 -7.471 -2.849 1.00 88.00 88 LEU A O 1
ATOM 667 N N . LEU A 1 89 ? -5.681 -7.420 -1.574 1.00 87.69 89 LEU A N 1
ATOM 668 C CA . LEU A 1 89 ? -4.982 -7.457 -0.294 1.00 87.69 89 LEU A CA 1
ATOM 669 C C . LEU A 1 89 ? -4.128 -8.710 -0.159 1.00 87.69 89 LEU A C 1
ATOM 671 O O . LEU A 1 89 ? -2.996 -8.612 0.295 1.00 87.69 89 LEU A O 1
ATOM 675 N N . ASP A 1 90 ? -4.631 -9.875 -0.560 1.00 84.25 90 ASP A N 1
ATOM 676 C CA . ASP A 1 90 ? -3.899 -11.134 -0.388 1.00 84.25 90 ASP A CA 1
ATOM 677 C C . ASP A 1 90 ? -2.596 -11.149 -1.183 1.00 84.25 90 ASP A C 1
ATOM 679 O O . ASP A 1 90 ? -1.578 -11.646 -0.704 1.00 84.25 90 ASP A O 1
ATOM 683 N N . SER A 1 91 ? -2.596 -10.513 -2.357 1.00 86.62 91 SER A N 1
ATOM 684 C CA . SER A 1 91 ? -1.370 -10.334 -3.133 1.00 86.62 91 SER A CA 1
ATOM 685 C C . SER A 1 91 ? -0.397 -9.388 -2.412 1.00 86.62 91 SER A C 1
ATOM 687 O O . SER A 1 91 ? 0.778 -9.714 -2.258 1.00 86.62 91 SER A O 1
ATOM 689 N N . LEU A 1 92 ? -0.886 -8.247 -1.915 1.00 90.81 92 LEU A N 1
ATOM 690 C CA . LEU A 1 92 ? -0.071 -7.204 -1.278 1.00 90.81 92 LEU A CA 1
ATOM 691 C C . LEU A 1 92 ? 0.548 -7.626 0.060 1.00 90.81 92 LEU A C 1
ATOM 693 O O . LEU A 1 92 ? 1.714 -7.325 0.313 1.00 90.81 92 LEU A O 1
ATOM 697 N N . LYS A 1 93 ? -0.206 -8.323 0.920 1.00 87.69 93 LYS A N 1
ATOM 698 C CA . LYS A 1 93 ? 0.231 -8.702 2.280 1.00 87.69 93 LYS A CA 1
ATOM 699 C C . LYS A 1 93 ? 1.557 -9.458 2.282 1.00 87.69 93 LYS A C 1
ATOM 701 O O . LYS A 1 93 ? 2.352 -9.286 3.199 1.00 87.69 93 LYS A O 1
ATOM 706 N N . SER A 1 94 ? 1.802 -10.261 1.246 1.00 87.88 94 SER A N 1
ATOM 707 C CA . SER A 1 94 ? 3.005 -11.092 1.132 1.00 87.88 94 SER A CA 1
ATOM 708 C C . SER A 1 94 ? 4.312 -10.296 1.035 1.00 87.88 94 SER A C 1
ATOM 710 O O . SER A 1 94 ? 5.369 -10.835 1.347 1.00 87.88 94 SER A O 1
ATOM 712 N N . PHE A 1 95 ? 4.257 -9.023 0.627 1.00 92.62 95 PHE A N 1
ATOM 713 C CA . PHE A 1 95 ? 5.454 -8.208 0.412 1.00 92.62 95 PHE A CA 1
ATOM 714 C C . PHE A 1 95 ? 5.341 -6.748 0.869 1.00 92.62 95 PHE A C 1
ATOM 716 O O . PHE A 1 95 ? 6.327 -6.016 0.777 1.00 92.62 95 PHE A O 1
ATOM 723 N N . ALA A 1 96 ? 4.178 -6.292 1.348 1.00 94.81 96 ALA A N 1
ATOM 724 C CA . ALA A 1 96 ? 3.937 -4.878 1.645 1.00 94.81 96 ALA A CA 1
ATOM 725 C C . ALA A 1 96 ? 4.943 -4.289 2.643 1.00 94.81 96 ALA A C 1
ATOM 727 O O . ALA A 1 96 ? 5.512 -3.229 2.387 1.00 94.81 96 ALA A O 1
ATOM 728 N N . THR A 1 97 ? 5.220 -5.003 3.736 1.00 94.94 97 THR A N 1
ATOM 729 C CA . THR A 1 97 ? 6.204 -4.588 4.746 1.00 94.94 97 THR A CA 1
ATOM 730 C C . THR A 1 97 ? 7.603 -4.434 4.147 1.00 94.94 97 THR A C 1
ATOM 732 O O . THR A 1 97 ? 8.269 -3.432 4.394 1.00 94.94 97 THR A O 1
ATOM 735 N N . GLU A 1 98 ? 8.038 -5.398 3.329 1.00 94.62 98 GLU A N 1
ATOM 736 C CA . GLU A 1 98 ? 9.360 -5.378 2.691 1.00 94.62 98 GLU A CA 1
ATOM 737 C C . GLU A 1 98 ? 9.476 -4.227 1.684 1.00 94.62 98 GLU A C 1
ATOM 739 O O . GLU A 1 98 ? 10.459 -3.491 1.704 1.00 94.62 98 GLU A O 1
ATOM 744 N N . LEU A 1 99 ? 8.458 -4.015 0.842 1.00 95.19 99 LEU A N 1
ATOM 745 C CA . LEU A 1 99 ? 8.454 -2.912 -0.122 1.00 95.19 99 LEU A CA 1
ATOM 746 C C . LEU A 1 99 ? 8.444 -1.538 0.554 1.00 95.19 99 LEU A C 1
ATOM 748 O O . LEU A 1 99 ? 9.099 -0.618 0.065 1.00 95.19 99 LEU A O 1
ATOM 752 N N . LEU A 1 100 ? 7.744 -1.384 1.680 1.00 95.50 100 LEU A N 1
ATOM 753 C CA . LEU A 1 100 ? 7.699 -0.117 2.413 1.00 95.50 100 LEU A CA 1
ATOM 754 C C . LEU A 1 100 ? 9.053 0.282 3.020 1.00 95.50 100 LEU A C 1
ATOM 756 O O . LEU A 1 100 ? 9.275 1.475 3.231 1.00 95.50 100 LEU A O 1
ATOM 760 N N . ALA A 1 101 ? 9.991 -0.655 3.203 1.00 93.88 101 ALA A N 1
ATOM 761 C CA . ALA A 1 101 ? 11.378 -0.329 3.549 1.00 93.88 101 ALA A CA 1
ATOM 762 C C . ALA A 1 101 ? 12.102 0.457 2.433 1.00 93.88 101 ALA A C 1
ATOM 764 O O . ALA A 1 101 ? 13.065 1.171 2.698 1.00 93.88 101 ALA A O 1
ATOM 765 N N . TYR A 1 102 ? 11.604 0.386 1.194 1.00 94.31 102 TYR A N 1
ATOM 766 C CA . TYR A 1 102 ? 12.131 1.090 0.023 1.00 94.31 102 TYR A CA 1
ATOM 767 C C . TYR A 1 102 ? 11.262 2.287 -0.391 1.00 94.31 102 TYR A C 1
ATOM 769 O O . TYR A 1 102 ? 11.232 2.656 -1.566 1.00 94.31 102 TYR A O 1
ATOM 777 N N . ARG A 1 103 ? 10.550 2.916 0.555 1.00 93.69 103 ARG A N 1
ATOM 778 C CA . ARG A 1 103 ? 9.592 4.008 0.292 1.00 93.69 103 ARG A CA 1
ATOM 779 C C . ARG A 1 103 ? 10.135 5.105 -0.628 1.00 93.69 103 ARG A C 1
ATOM 781 O O . ARG A 1 103 ? 9.453 5.488 -1.575 1.00 93.69 103 ARG A O 1
ATOM 788 N N . GLU A 1 104 ? 11.354 5.583 -0.390 1.00 92.50 104 GLU A N 1
ATOM 789 C CA . GLU A 1 104 ? 11.951 6.634 -1.225 1.00 92.50 104 GLU A CA 1
ATOM 790 C C . GLU A 1 104 ? 12.210 6.160 -2.659 1.00 92.50 104 GLU A C 1
ATOM 792 O O . GLU A 1 104 ? 11.968 6.904 -3.604 1.00 92.50 104 GLU A O 1
ATOM 797 N N . ALA A 1 105 ? 12.600 4.898 -2.855 1.00 92.31 105 ALA A N 1
ATOM 798 C CA . ALA A 1 105 ? 12.751 4.340 -4.195 1.00 92.31 105 ALA A CA 1
ATOM 799 C C . ALA A 1 105 ? 11.395 4.212 -4.908 1.00 92.31 105 ALA A C 1
ATOM 801 O O . ALA A 1 105 ? 11.299 4.550 -6.092 1.00 92.31 105 ALA A O 1
ATOM 802 N N . LEU A 1 106 ? 10.342 3.786 -4.194 1.00 95.06 106 LEU A N 1
ATOM 803 C CA . LEU A 1 106 ? 8.986 3.661 -4.742 1.00 95.06 106 LEU A CA 1
ATOM 804 C C . LEU A 1 106 ? 8.453 4.995 -5.279 1.00 95.06 106 LEU A C 1
ATOM 806 O O . LEU A 1 106 ? 7.873 5.017 -6.361 1.00 95.06 106 LEU A O 1
ATOM 810 N N . LYS A 1 107 ? 8.721 6.109 -4.583 1.00 95.06 107 LYS A N 1
ATOM 811 C CA . LYS A 1 107 ? 8.325 7.465 -5.011 1.00 95.06 107 LYS A CA 1
ATOM 812 C C . LYS A 1 107 ? 8.910 7.894 -6.360 1.00 95.06 107 LYS A C 1
ATOM 814 O O . LYS A 1 107 ? 8.365 8.783 -7.001 1.00 95.06 107 LYS A O 1
ATOM 819 N N . THR A 1 108 ? 10.017 7.289 -6.790 1.00 92.56 108 THR A N 1
ATOM 820 C CA . THR A 1 108 ? 10.693 7.644 -8.053 1.00 92.56 108 THR A CA 1
ATOM 821 C C . THR A 1 108 ? 10.231 6.825 -9.258 1.00 92.56 108 THR A C 1
ATOM 823 O O . THR A 1 108 ? 10.752 7.020 -10.355 1.00 92.56 108 THR A O 1
ATOM 826 N N . ILE A 1 109 ? 9.372 5.821 -9.063 1.00 93.50 109 ILE A N 1
ATOM 827 C CA . ILE A 1 109 ? 8.761 5.060 -10.162 1.00 93.50 109 ILE A CA 1
ATOM 828 C C . ILE A 1 109 ? 7.664 5.926 -10.784 1.00 93.50 109 ILE A C 1
ATOM 830 O O . ILE A 1 109 ? 6.966 6.621 -10.058 1.00 93.50 109 ILE A O 1
ATOM 834 N N . ASP A 1 110 ? 7.498 5.891 -12.107 1.00 93.94 110 ASP A N 1
ATOM 835 C CA . ASP A 1 110 ? 6.492 6.738 -12.757 1.00 93.94 110 ASP A CA 1
ATOM 836 C C . ASP A 1 110 ? 5.067 6.277 -12.403 1.00 93.94 110 ASP A C 1
ATOM 838 O O . ASP A 1 110 ? 4.225 7.089 -12.018 1.00 93.94 110 ASP A O 1
ATOM 842 N N . LEU A 1 111 ? 4.793 4.970 -12.512 1.00 96.31 111 LEU A N 1
ATOM 843 C CA . LEU A 1 111 ? 3.499 4.363 -12.184 1.00 96.31 111 LEU A CA 1
ATOM 844 C C . LEU A 1 111 ? 3.656 2.938 -11.639 1.00 96.31 111 LEU A C 1
ATOM 846 O O . LEU A 1 111 ? 4.614 2.230 -11.943 1.00 96.31 111 LEU A O 1
ATOM 850 N N . PHE A 1 112 ? 2.652 2.475 -10.904 1.00 96.94 112 PHE A N 1
ATOM 851 C CA . PHE A 1 112 ? 2.503 1.067 -10.538 1.00 96.94 112 PHE A CA 1
ATOM 852 C C . PHE A 1 112 ? 1.298 0.483 -11.249 1.00 96.94 112 PHE A C 1
ATOM 854 O O . PHE A 1 112 ? 0.290 1.168 -11.416 1.00 96.94 112 PHE A O 1
ATOM 861 N N . ALA A 1 113 ? 1.384 -0.781 -11.653 1.00 95.81 113 ALA A N 1
ATOM 862 C CA . ALA A 1 113 ? 0.261 -1.463 -12.278 1.00 95.81 113 ALA A CA 1
ATOM 863 C C . ALA A 1 113 ? 0.056 -2.873 -11.725 1.00 95.81 113 ALA A C 1
ATOM 865 O O . ALA A 1 113 ? 1.006 -3.515 -11.287 1.00 95.81 113 ALA A O 1
ATOM 866 N N . TYR A 1 114 ? -1.176 -3.368 -11.780 1.00 93.81 114 TYR A N 1
ATOM 867 C CA . TYR A 1 114 ? -1.531 -4.736 -11.419 1.00 93.81 114 TYR A CA 1
ATOM 868 C C . TYR A 1 114 ? -2.375 -5.380 -12.508 1.00 93.81 114 TYR A C 1
ATOM 870 O O . TYR A 1 114 ? -3.335 -4.781 -13.006 1.00 93.81 114 TYR A O 1
ATOM 878 N N . LYS A 1 115 ? -2.015 -6.611 -12.865 1.00 91.75 115 LYS A N 1
ATOM 879 C CA . LYS A 1 115 ? -2.770 -7.442 -13.799 1.00 91.75 115 LYS A CA 1
ATOM 880 C C . LYS A 1 115 ? -2.475 -8.915 -13.543 1.00 91.75 115 LYS A C 1
ATOM 882 O O . LYS A 1 115 ? -1.319 -9.280 -13.359 1.00 91.75 115 LYS A O 1
ATOM 887 N N . ASP A 1 116 ? -3.523 -9.737 -13.547 1.00 89.44 116 ASP A N 1
ATOM 888 C CA . ASP A 1 116 ? -3.441 -11.201 -13.463 1.00 89.44 116 ASP A CA 1
ATOM 889 C C . ASP A 1 116 ? -2.543 -11.704 -12.308 1.00 89.44 116 ASP A C 1
ATOM 891 O O . ASP A 1 116 ? -1.710 -12.588 -12.488 1.00 89.44 116 ASP A O 1
ATOM 895 N N . GLY A 1 117 ? -2.672 -11.105 -11.114 1.00 88.44 117 GLY A N 1
ATOM 896 C CA . GLY A 1 117 ? -1.888 -11.495 -9.931 1.00 88.44 117 GLY A CA 1
ATOM 897 C C . GLY A 1 117 ? -0.488 -10.881 -9.841 1.00 88.44 117 GLY A C 1
ATOM 898 O O . GLY A 1 117 ? 0.223 -11.130 -8.872 1.00 88.44 117 GLY A O 1
ATOM 899 N N . VAL A 1 118 ? -0.078 -10.075 -10.821 1.00 91.50 118 VAL A N 1
ATOM 900 C CA . VAL A 1 118 ? 1.285 -9.547 -10.924 1.00 91.50 118 VAL A CA 1
ATOM 901 C C . VAL A 1 118 ? 1.296 -8.034 -10.759 1.00 91.50 118 VAL A C 1
ATOM 903 O O . VAL A 1 118 ? 0.549 -7.326 -11.436 1.00 91.50 118 VAL A O 1
ATOM 906 N N . PHE A 1 119 ? 2.194 -7.541 -9.905 1.00 94.81 119 PHE A N 1
ATOM 907 C CA . PHE A 1 119 ? 2.500 -6.119 -9.786 1.00 94.81 119 PHE A CA 1
ATOM 908 C C . PHE A 1 119 ? 3.682 -5.723 -10.664 1.00 94.81 119 PHE A C 1
ATOM 910 O O . PHE A 1 119 ? 4.667 -6.456 -10.791 1.00 94.81 119 PHE A O 1
ATOM 917 N N . TYR A 1 120 ? 3.585 -4.531 -11.238 1.00 95.69 120 TYR A N 1
ATOM 918 C CA . TYR A 1 120 ? 4.567 -3.963 -12.142 1.00 95.69 120 TYR A CA 1
ATOM 919 C C . TYR A 1 120 ? 5.052 -2.608 -11.631 1.00 95.69 120 TYR A C 1
ATOM 921 O O . TYR A 1 120 ? 4.243 -1.766 -11.239 1.00 95.69 120 TYR A O 1
ATOM 929 N N . ALA A 1 121 ? 6.365 -2.395 -11.694 1.00 96.12 121 ALA A N 1
ATOM 930 C CA . ALA A 1 121 ? 6.982 -1.077 -11.601 1.00 96.12 121 ALA A CA 1
ATOM 931 C C . ALA A 1 121 ? 7.104 -0.520 -13.022 1.00 96.12 121 ALA A C 1
ATOM 933 O O . ALA A 1 121 ? 7.848 -1.072 -13.837 1.00 96.12 121 ALA A O 1
ATOM 934 N N . VAL A 1 122 ? 6.342 0.526 -13.329 1.00 94.62 122 VAL A N 1
ATOM 935 C CA . VAL A 1 122 ? 6.214 1.064 -14.682 1.00 94.62 122 VAL A CA 1
ATOM 936 C C . VAL A 1 122 ? 7.069 2.314 -14.836 1.00 94.62 122 VAL A C 1
ATOM 938 O O . VAL A 1 122 ? 6.904 3.292 -14.113 1.00 94.62 122 VAL A O 1
ATOM 941 N N . GLU A 1 123 ? 7.960 2.279 -15.819 1.00 93.81 123 GLU A N 1
ATOM 942 C CA . GLU A 1 123 ? 8.758 3.416 -16.271 1.00 93.81 123 GLU A CA 1
ATOM 943 C C . GLU A 1 123 ? 8.222 3.876 -17.630 1.00 93.81 123 GLU A C 1
ATOM 945 O O . GLU A 1 123 ? 8.169 3.103 -18.592 1.00 93.81 123 GLU A O 1
ATOM 950 N N . VAL A 1 124 ? 7.814 5.136 -17.722 1.00 90.31 124 VAL A N 1
ATOM 951 C CA . VAL A 1 124 ? 7.253 5.736 -18.929 1.00 90.31 124 VAL A CA 1
ATOM 952 C C . VAL A 1 124 ? 8.352 6.505 -19.646 1.00 90.31 124 VAL A C 1
ATOM 954 O O . VAL A 1 124 ? 9.004 7.388 -19.088 1.00 90.31 124 VAL A O 1
ATOM 957 N N . LYS A 1 125 ? 8.580 6.172 -20.915 1.00 88.31 125 LYS A N 1
ATOM 958 C CA . LYS A 1 125 ? 9.602 6.817 -21.746 1.00 88.31 125 LYS A CA 1
ATOM 959 C C . LYS A 1 125 ? 9.007 7.320 -23.047 1.00 88.31 125 LYS A C 1
ATOM 961 O O . LYS A 1 125 ? 8.130 6.694 -23.633 1.00 88.31 125 LYS A O 1
ATOM 966 N N . THR A 1 126 ? 9.531 8.437 -23.533 1.00 84.31 126 THR A N 1
ATOM 967 C CA . THR A 1 126 ? 9.340 8.835 -24.929 1.00 84.31 126 THR A CA 1
ATOM 968 C C . THR A 1 126 ? 10.140 7.907 -25.848 1.00 84.31 126 THR A C 1
ATOM 970 O O . THR A 1 126 ? 10.973 7.116 -25.394 1.00 84.31 126 THR 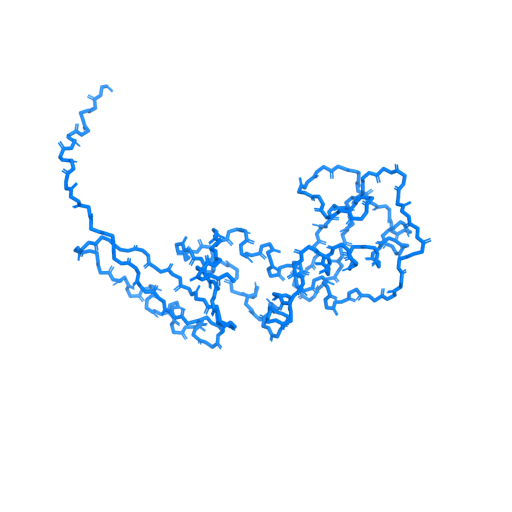A O 1
ATOM 973 N N . ASN A 1 127 ? 9.919 8.002 -27.159 1.00 71.44 127 ASN A N 1
ATOM 974 C CA . ASN A 1 127 ? 10.583 7.142 -28.146 1.00 71.44 127 ASN A CA 1
ATOM 975 C C . ASN A 1 127 ? 12.115 7.149 -28.041 1.00 71.44 127 ASN A C 1
ATOM 977 O O . ASN A 1 127 ? 12.736 6.090 -28.080 1.00 71.44 127 ASN A O 1
ATOM 981 N N . SER A 1 128 ? 12.717 8.324 -27.853 1.00 74.25 128 SER A N 1
ATOM 982 C CA . SER A 1 128 ? 14.164 8.496 -27.682 1.00 74.25 128 SER A CA 1
ATOM 983 C C . SER A 1 128 ? 14.631 8.367 -26.227 1.00 74.25 128 SER A C 1
ATOM 985 O O . SER A 1 128 ? 15.833 8.280 -25.973 1.00 74.25 128 SER A O 1
ATOM 987 N N . GLY A 1 129 ? 13.703 8.324 -25.266 1.00 76.88 129 GLY A N 1
ATOM 988 C CA . GLY A 1 129 ? 14.009 8.177 -23.849 1.00 76.88 129 GLY A CA 1
ATOM 989 C C . GLY A 1 129 ? 14.659 6.824 -23.554 1.00 76.88 129 GLY A C 1
ATOM 990 O O . GLY A 1 129 ? 14.079 5.764 -23.814 1.00 76.88 129 GLY A O 1
ATOM 991 N N . LYS A 1 130 ? 15.869 6.861 -22.991 1.00 82.62 130 LYS A N 1
ATOM 992 C CA . LYS A 1 130 ? 16.548 5.692 -22.419 1.00 82.62 130 LYS A CA 1
ATOM 993 C C . LYS A 1 130 ? 16.270 5.613 -20.917 1.00 82.62 130 LYS A C 1
ATOM 995 O O . LYS A 1 130 ? 15.967 6.623 -20.277 1.00 82.62 130 LYS A O 1
ATOM 1000 N N . LEU A 1 131 ? 16.359 4.408 -20.361 1.00 82.81 131 LEU A N 1
ATOM 1001 C CA . LEU A 1 131 ? 16.435 4.249 -18.912 1.00 82.81 131 LEU A CA 1
ATOM 1002 C C . LEU A 1 131 ? 17.775 4.807 -18.434 1.00 82.81 131 LEU A C 1
ATOM 1004 O O . LEU A 1 131 ? 18.801 4.573 -19.069 1.00 82.81 131 LEU A O 1
ATOM 1008 N N . ARG A 1 132 ? 17.743 5.559 -17.336 1.00 87.19 132 ARG A N 1
ATOM 1009 C CA . ARG A 1 132 ? 18.957 5.980 -16.628 1.00 87.19 132 ARG A CA 1
ATOM 1010 C C . ARG A 1 132 ? 19.502 4.801 -15.822 1.00 87.19 132 ARG A C 1
ATOM 1012 O O . ARG A 1 132 ? 18.707 3.976 -15.374 1.00 87.19 132 ARG A O 1
ATOM 1019 N N . ASP A 1 133 ? 20.807 4.762 -15.568 1.00 85.94 133 ASP A N 1
ATOM 1020 C CA . ASP A 1 133 ? 21.436 3.682 -14.786 1.00 85.94 133 ASP A CA 1
ATOM 1021 C C . ASP A 1 133 ? 20.775 3.519 -13.410 1.00 85.94 133 ASP A C 1
ATOM 1023 O O . ASP A 1 133 ? 20.404 2.413 -13.027 1.00 85.94 133 ASP A O 1
ATOM 1027 N N . SER A 1 134 ? 20.444 4.630 -12.745 1.00 86.06 134 SER A N 1
ATOM 1028 C CA . SER A 1 134 ? 19.704 4.621 -11.476 1.00 86.06 134 SER A CA 1
ATOM 1029 C C . SER A 1 134 ? 18.315 3.971 -11.563 1.00 86.06 134 SER A C 1
ATOM 1031 O O . SER A 1 134 ? 17.833 3.384 -10.595 1.00 86.06 134 SER A O 1
ATOM 1033 N N . GLN A 1 135 ? 17.648 4.037 -12.720 1.00 85.94 135 GLN A N 1
ATOM 1034 C CA . GLN A 1 135 ? 16.361 3.367 -12.939 1.00 85.94 135 GLN A CA 1
ATOM 1035 C C . GLN A 1 135 ? 16.547 1.863 -13.161 1.00 85.94 135 GLN A C 1
ATOM 1037 O O . GLN A 1 135 ? 15.711 1.074 -12.723 1.00 85.94 135 GLN A O 1
ATOM 1042 N N . VAL A 1 136 ? 17.651 1.465 -13.799 1.00 85.38 136 VAL A N 1
ATOM 1043 C CA . VAL A 1 136 ? 18.023 0.056 -13.977 1.00 85.38 136 VAL A CA 1
ATOM 1044 C C . VAL A 1 136 ? 18.393 -0.567 -12.632 1.00 85.38 136 VAL A C 1
ATOM 1046 O O . VAL A 1 136 ? 17.853 -1.612 -12.279 1.00 85.38 136 VAL A O 1
ATOM 1049 N N . GLU A 1 137 ? 19.237 0.094 -11.843 1.00 85.44 137 GLU A N 1
ATOM 1050 C CA . GLU A 1 137 ? 19.614 -0.342 -10.494 1.00 85.44 137 GLU A CA 1
ATOM 1051 C C . GLU A 1 137 ? 18.386 -0.493 -9.590 1.00 85.44 137 GLU A C 1
ATOM 1053 O O . GLU A 1 137 ? 18.188 -1.538 -8.968 1.00 85.44 137 GLU A O 1
ATOM 1058 N N . LYS A 1 138 ? 17.490 0.501 -9.590 1.00 87.44 138 LYS A N 1
ATOM 1059 C CA . LYS A 1 138 ? 16.214 0.432 -8.868 1.00 87.44 138 LYS A CA 1
ATOM 1060 C C . LYS A 1 138 ? 15.370 -0.765 -9.305 1.00 87.44 138 LYS A C 1
ATOM 1062 O O . LYS A 1 138 ? 14.840 -1.483 -8.457 1.00 87.44 138 LYS A O 1
ATOM 1067 N N . ALA A 1 139 ? 15.247 -1.002 -10.612 1.00 86.75 139 ALA A N 1
ATOM 1068 C CA . ALA A 1 139 ? 14.525 -2.160 -11.127 1.00 86.75 139 ALA A CA 1
ATOM 1069 C C . ALA A 1 139 ? 15.154 -3.473 -10.638 1.00 86.75 139 ALA A C 1
ATOM 1071 O O . ALA A 1 139 ? 14.427 -4.397 -10.287 1.00 86.75 139 ALA A O 1
ATOM 1072 N N . VAL A 1 140 ? 16.486 -3.550 -10.542 1.00 88.06 140 VAL A N 1
ATOM 1073 C CA . VAL A 1 140 ? 17.192 -4.719 -9.996 1.00 88.06 140 VAL A CA 1
ATOM 1074 C C . VAL A 1 140 ? 16.887 -4.937 -8.515 1.00 88.06 140 VAL A C 1
ATOM 1076 O O . VAL A 1 140 ? 16.687 -6.085 -8.123 1.00 88.06 140 VAL A O 1
ATOM 1079 N N . VAL A 1 141 ? 16.820 -3.874 -7.710 1.00 88.31 141 VAL A N 1
ATOM 1080 C CA . VAL A 1 141 ? 16.483 -3.963 -6.278 1.00 88.31 141 VAL A CA 1
ATOM 1081 C C . VAL A 1 141 ? 15.038 -4.422 -6.081 1.00 88.31 141 VAL A C 1
ATOM 1083 O O . VAL A 1 141 ? 14.768 -5.305 -5.271 1.00 88.31 141 VAL A O 1
ATOM 1086 N N . LEU A 1 142 ? 14.101 -3.865 -6.851 1.00 92.62 142 LEU A N 1
ATOM 1087 C CA . LEU A 1 142 ? 12.669 -4.094 -6.650 1.00 92.62 142 LEU A CA 1
ATOM 1088 C C . LEU A 1 142 ? 12.121 -5.331 -7.381 1.00 92.62 142 LEU A C 1
ATOM 1090 O O . LEU A 1 142 ? 11.005 -5.761 -7.077 1.00 92.62 142 LEU A O 1
ATOM 1094 N N . LYS A 1 143 ? 12.892 -5.946 -8.297 1.00 92.31 143 LYS A N 1
ATOM 1095 C CA . LYS A 1 143 ? 12.441 -7.084 -9.130 1.00 92.31 143 LYS A CA 1
ATOM 1096 C C . LYS A 1 143 ? 11.947 -8.296 -8.346 1.00 92.31 143 LYS A C 1
ATOM 1098 O O . LYS A 1 143 ? 11.233 -9.119 -8.913 1.00 92.31 143 LYS A O 1
ATOM 1103 N N . LYS A 1 144 ? 12.348 -8.431 -7.074 1.00 92.00 144 LYS A N 1
ATOM 1104 C CA . LYS A 1 144 ? 11.874 -9.502 -6.184 1.00 92.00 144 LYS A CA 1
ATOM 1105 C C . LYS A 1 144 ? 10.353 -9.440 -6.005 1.00 92.00 144 LYS A C 1
ATOM 1107 O O . LYS A 1 144 ? 9.719 -10.484 -5.913 1.00 92.00 144 LYS A O 1
ATOM 1112 N N . TRP A 1 145 ? 9.782 -8.236 -5.985 1.00 94.38 145 TRP A N 1
ATOM 1113 C CA . TRP A 1 145 ? 8.364 -8.006 -5.696 1.00 94.38 145 TRP A CA 1
ATOM 1114 C C . TRP A 1 145 ? 7.595 -7.432 -6.887 1.00 94.38 145 TRP A C 1
ATOM 1116 O O . TRP A 1 145 ? 6.409 -7.704 -7.048 1.00 94.38 145 TRP A O 1
ATOM 1126 N N . LEU A 1 146 ? 8.262 -6.638 -7.729 1.00 95.44 146 LEU A N 1
ATOM 1127 C CA . LEU A 1 146 ? 7.638 -5.891 -8.818 1.00 95.44 146 LEU A CA 1
ATOM 1128 C C . LEU A 1 146 ? 8.289 -6.249 -10.151 1.00 95.44 146 LEU A C 1
ATOM 1130 O O . LEU A 1 146 ? 9.494 -6.077 -10.321 1.00 95.44 146 LEU A O 1
ATOM 1134 N N . LYS A 1 147 ? 7.504 -6.683 -11.142 1.00 94.19 147 LYS A N 1
ATOM 1135 C CA . LYS A 1 147 ? 8.044 -6.887 -12.491 1.00 94.19 147 LYS A CA 1
ATOM 1136 C C . LYS A 1 147 ? 8.337 -5.530 -13.142 1.00 94.19 147 LYS A C 1
ATOM 1138 O O . LYS A 1 147 ? 7.438 -4.693 -13.210 1.00 94.19 147 LYS A O 1
ATOM 1143 N N . PRO A 1 148 ? 9.552 -5.286 -13.653 1.00 93.12 148 PRO A N 1
ATOM 1144 C CA . PRO A 1 148 ? 9.821 -4.055 -14.379 1.00 93.12 148 PRO A CA 1
ATOM 1145 C C . PRO A 1 148 ? 9.021 -4.037 -15.685 1.00 93.12 148 PRO A C 1
ATOM 1147 O O . PRO A 1 148 ? 8.985 -5.028 -16.417 1.00 93.12 148 PRO A O 1
ATOM 1150 N N . LEU A 1 149 ? 8.391 -2.905 -15.985 1.00 92.12 149 LEU A N 1
ATOM 1151 C CA . LEU A 1 149 ? 7.671 -2.670 -17.230 1.00 92.12 149 LEU A CA 1
ATOM 1152 C C . LEU A 1 149 ? 8.063 -1.302 -17.781 1.00 92.12 149 LEU A C 1
ATOM 1154 O O . LEU A 1 149 ? 7.978 -0.299 -17.083 1.00 92.12 149 LEU A O 1
ATOM 1158 N N . VAL A 1 150 ? 8.468 -1.249 -19.048 1.00 90.44 150 VAL A N 1
ATOM 1159 C CA . VAL A 1 150 ? 8.748 0.019 -19.728 1.00 90.44 150 VAL A CA 1
ATOM 1160 C C . VAL A 1 150 ? 7.649 0.275 -20.740 1.00 90.44 150 VAL A C 1
ATOM 1162 O O . VAL A 1 150 ? 7.453 -0.520 -21.659 1.00 90.44 150 VAL A O 1
ATOM 1165 N N . VAL A 1 151 ? 6.948 1.394 -20.589 1.00 88.62 151 VAL A N 1
ATOM 1166 C CA . VAL A 1 151 ? 5.924 1.837 -21.537 1.00 88.62 151 VAL A CA 1
ATOM 1167 C C . VAL A 1 151 ? 6.499 2.966 -22.377 1.00 88.62 151 VAL A C 1
ATOM 1169 O O . VAL A 1 151 ? 6.962 3.975 -21.846 1.00 88.62 151 VAL A O 1
ATOM 1172 N N . ARG A 1 152 ? 6.472 2.797 -23.702 1.00 85.81 152 ARG A N 1
ATOM 1173 C CA . ARG A 1 152 ? 6.900 3.833 -24.646 1.00 85.81 152 ARG A CA 1
ATOM 1174 C C . ARG A 1 152 ? 5.698 4.613 -25.157 1.00 85.81 152 ARG A C 1
ATOM 1176 O O . ARG A 1 152 ? 4.783 4.031 -25.732 1.00 85.81 152 ARG A O 1
ATOM 1183 N N . VAL A 1 153 ? 5.720 5.926 -24.950 1.00 81.50 153 VAL A N 1
ATOM 1184 C CA . VAL A 1 153 ? 4.701 6.849 -25.451 1.00 81.50 153 VAL A CA 1
ATOM 1185 C C . VAL A 1 153 ? 5.227 7.530 -26.708 1.00 81.50 153 VAL A C 1
ATOM 1187 O O . VAL A 1 153 ? 6.241 8.235 -26.684 1.00 81.50 153 VAL A O 1
ATOM 1190 N N . TYR A 1 154 ? 4.508 7.320 -27.808 1.00 75.94 154 TYR A N 1
ATOM 1191 C CA . TYR A 1 154 ? 4.789 7.943 -29.092 1.00 75.94 154 TYR A CA 1
ATOM 1192 C C . TYR A 1 154 ? 4.161 9.335 -29.111 1.00 7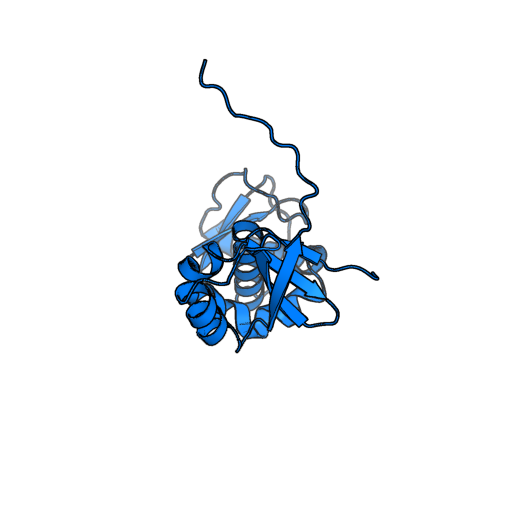5.94 154 TYR A C 1
ATOM 1194 O O . TYR A 1 154 ? 2.978 9.491 -29.401 1.00 75.94 154 TYR A O 1
ATOM 1202 N N . LEU A 1 155 ? 4.956 10.354 -28.789 1.00 67.75 155 LEU A N 1
ATOM 1203 C CA . LEU A 1 155 ? 4.548 11.738 -28.997 1.00 67.75 155 LEU A CA 1
ATOM 1204 C C . LEU A 1 155 ? 4.658 12.042 -30.496 1.00 67.75 155 LEU A C 1
ATOM 1206 O O . LEU A 1 155 ? 5.759 12.176 -31.029 1.00 67.75 155 LEU A O 1
ATOM 1210 N N . GLN A 1 156 ? 3.522 12.118 -31.186 1.00 62.62 156 GLN A N 1
ATOM 1211 C CA . GLN A 1 156 ? 3.458 12.826 -32.462 1.00 62.62 156 GLN A CA 1
ATOM 1212 C C . GLN A 1 156 ? 3.566 14.317 -32.116 1.00 62.62 156 GLN A C 1
ATOM 1214 O O . GLN A 1 156 ? 2.667 14.852 -31.478 1.00 62.62 156 GLN A O 1
ATOM 1219 N N . ASN A 1 157 ? 4.714 14.937 -32.409 1.00 57.19 157 ASN A N 1
ATOM 1220 C CA . ASN A 1 157 ? 5.043 16.333 -32.090 1.00 57.19 157 ASN A CA 1
ATOM 1221 C C . ASN A 1 157 ? 3.832 17.286 -32.131 1.00 57.19 157 ASN A C 1
ATOM 1223 O O . ASN A 1 157 ? 3.245 17.463 -33.198 1.00 57.19 157 ASN A O 1
ATOM 1227 N N . PRO A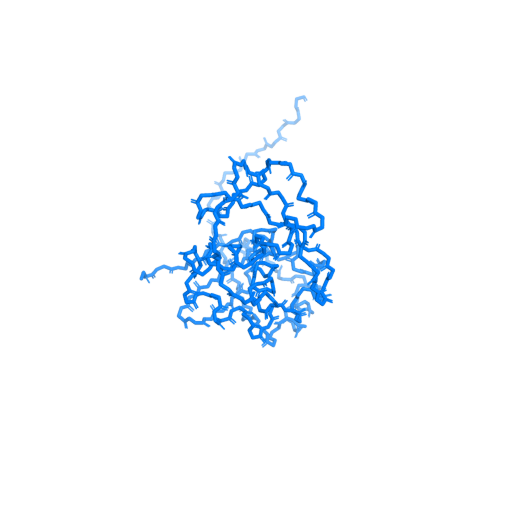 1 158 ? 3.642 18.099 -31.083 1.00 48.03 158 PRO A N 1
ATOM 1228 C CA . PRO A 1 158 ? 3.459 19.514 -31.308 1.00 48.03 158 PRO A CA 1
ATOM 1229 C C . PRO A 1 158 ? 4.763 20.192 -30.886 1.00 48.03 158 PRO A C 1
ATOM 1231 O O . PRO A 1 158 ? 5.106 20.263 -29.707 1.00 48.03 158 PRO A O 1
ATOM 1234 N N . LEU A 1 159 ? 5.519 20.656 -31.883 1.00 51.00 159 LEU A N 1
ATOM 1235 C CA . LEU A 1 159 ? 6.523 21.702 -31.704 1.00 51.00 159 LEU A CA 1
ATOM 1236 C C . LEU A 1 159 ? 5.780 22.942 -31.193 1.00 51.00 159 LEU A C 1
ATOM 1238 O O . LEU A 1 159 ? 5.351 23.780 -31.979 1.00 51.00 159 LEU A O 1
ATOM 1242 N N . VAL A 1 160 ? 5.549 23.028 -29.886 1.00 51.59 160 VAL A N 1
ATOM 1243 C CA . VAL A 1 160 ? 5.135 24.276 -29.253 1.00 51.59 160 VAL A CA 1
ATOM 1244 C C . VAL A 1 160 ? 6.406 24.888 -28.698 1.00 51.59 160 VAL A C 1
ATOM 1246 O O . VAL A 1 160 ? 6.923 24.447 -27.672 1.00 51.59 160 VAL A O 1
ATOM 1249 N N . GLU A 1 161 ? 6.948 25.873 -29.413 1.00 43.22 161 GLU A N 1
ATOM 1250 C CA . GLU A 1 161 ? 7.928 26.787 -28.836 1.00 43.22 161 GLU A CA 1
ATOM 1251 C C . GLU A 1 161 ? 7.295 27.427 -27.596 1.00 43.22 161 GLU A C 1
ATOM 1253 O O . GLU A 1 161 ? 6.357 28.219 -27.704 1.00 43.22 161 GLU A O 1
ATOM 1258 N N . ILE A 1 162 ? 7.794 27.084 -26.409 1.00 54.81 162 ILE A N 1
ATOM 1259 C CA . ILE A 1 162 ? 7.474 27.834 -25.197 1.00 54.81 162 ILE A CA 1
ATOM 1260 C C . ILE A 1 162 ? 8.226 29.160 -25.315 1.00 54.81 162 ILE A C 1
ATOM 1262 O O . ILE A 1 162 ? 9.403 29.253 -24.971 1.00 54.81 162 ILE A O 1
ATOM 1266 N N . LYS A 1 163 ? 7.565 30.183 -25.860 1.00 45.19 163 LYS A N 1
ATOM 1267 C CA . LYS A 1 163 ? 8.061 31.559 -25.790 1.00 45.19 163 LYS A CA 1
ATOM 1268 C C . LYS A 1 163 ? 7.823 32.064 -24.370 1.00 45.19 163 LYS A C 1
ATOM 1270 O O . LYS A 1 163 ? 6.691 32.028 -23.894 1.00 45.19 163 LYS A O 1
ATOM 1275 N N . GLN A 1 164 ? 8.886 32.494 -23.692 1.00 45.81 164 GLN A N 1
ATOM 1276 C CA . GLN A 1 164 ? 8.762 33.239 -22.440 1.00 45.81 164 GLN A CA 1
ATOM 1277 C C . GLN A 1 164 ? 8.001 34.542 -22.734 1.00 45.81 164 GLN A C 1
ATOM 1279 O O . GLN A 1 164 ? 8.410 35.293 -23.621 1.00 45.81 164 GLN A O 1
ATOM 1284 N N . GLN A 1 165 ? 6.884 34.758 -22.037 1.00 45.31 165 GLN A N 1
ATOM 1285 C CA . GLN A 1 165 ? 6.283 36.082 -21.857 1.00 45.31 165 GLN A CA 1
ATOM 1286 C C . GLN A 1 165 ? 6.835 36.703 -20.582 1.00 45.31 165 GLN A C 1
ATOM 1288 O O . GLN A 1 165 ? 6.994 35.945 -19.597 1.00 45.31 165 GLN A O 1
#

Foldseek 3Di:
DPDKDKDALVVVLLLLLLLQLLVPDDDAQPDFDPWWEFAFGQGPLGTDTWIDGDLAGDDDDDYYDDPVRNVNCSNSSNRSSCVPQPPVSVLSNVCSSVVNVVSVLSNPQGMWIDDDSAIAREHEAEPPDDDDPSNVVSCVVCVVRHHYHYHYDYDPDDPDPPDDD

Sequence (165 aa):
MRGYLVWRPDDFIKLLEVAVVYSVVSGKCDGEPKEPLVIAIPTPVGHIAITYWRGGCLPGGGRAATPLESSIYAPCVKKCIEETFGSLLDSLKSFATELLAYREALKTIDLFAYKDGVFYAVEVKTNSGKLRDSQVEKAVVLKKWLKPLVVRVYLQNPLVEIKQQ

Organism: NCBI:txid13773

pLDDT: mean 87.48, std 11.43, range [43.22, 96.94]

InterPro domains:
  IPR011335 Restriction endonuclease type II-like [SSF52980] (102-144)

Secondary structure (DSSP, 8-state):
--S-EEE-HHHHHHHHHHHHHHHH--S------SS-EEEEEEETTEEEEEEEETTEEESS-SEEPPHHHHHHHHHHHHHHHHHHHTHHHHHHHTTHHHHHTTHHHHHTSSEEEEETTEEEEEEEEETTPPPPHHHHHHHHHHTTTSEEEEEEE------------

Radius of gyration: 19.4 Å; chains: 1; bounding box: 42×48×57 Å